Protein AF-A0A9D7AGN3-F1 (afdb_monomer_lite)

Structure (mmCIF, N/CA/C/O backbone):
data_AF-A0A9D7AGN3-F1
#
_entry.id   AF-A0A9D7AGN3-F1
#
loop_
_atom_site.group_PDB
_atom_site.id
_atom_site.type_symbol
_atom_site.label_atom_id
_atom_site.label_alt_id
_atom_site.label_comp_id
_atom_site.label_asym_id
_atom_site.label_entity_id
_atom_site.label_seq_id
_atom_site.pdbx_PDB_ins_code
_atom_site.Cartn_x
_atom_site.Cartn_y
_atom_site.Cartn_z
_atom_site.occupancy
_atom_site.B_iso_or_equiv
_atom_site.auth_seq_id
_atom_site.auth_comp_id
_atom_site.auth_asym_id
_atom_site.auth_atom_id
_atom_site.pdbx_PDB_model_num
ATOM 1 N N . MET A 1 1 ? 30.464 -9.456 -38.496 1.00 57.38 1 MET A N 1
ATOM 2 C CA . MET A 1 1 ? 30.371 -9.533 -37.014 1.00 57.38 1 MET A CA 1
ATOM 3 C C . MET A 1 1 ? 30.406 -8.176 -36.288 1.00 57.38 1 MET A C 1
ATOM 5 O O . MET A 1 1 ? 29.686 -8.038 -35.310 1.00 57.38 1 MET A O 1
ATOM 9 N N . LYS A 1 2 ? 31.153 -7.146 -36.737 1.00 59.78 2 LYS A N 1
ATOM 10 C CA . LYS A 1 2 ? 31.222 -5.831 -36.043 1.00 59.78 2 LYS A CA 1
ATOM 11 C C . LYS A 1 2 ? 29.895 -5.039 -35.990 1.00 59.78 2 LYS A C 1
ATOM 13 O O . LYS A 1 2 ? 29.654 -4.343 -35.010 1.00 59.78 2 LYS A O 1
ATOM 18 N N . GLY A 1 3 ? 29.036 -5.151 -37.009 1.00 63.75 3 GLY A N 1
ATOM 19 C CA . GLY A 1 3 ? 27.730 -4.465 -37.049 1.00 63.75 3 GLY A CA 1
ATOM 20 C C . GLY A 1 3 ? 26.703 -5.039 -36.066 1.00 63.75 3 GLY A C 1
ATOM 21 O O . GLY A 1 3 ? 26.043 -4.287 -35.360 1.00 63.75 3 GLY A O 1
ATOM 22 N N . PHE A 1 4 ? 26.649 -6.368 -35.942 1.00 71.25 4 PHE A N 1
ATOM 23 C CA . PHE A 1 4 ? 25.754 -7.064 -35.010 1.00 71.25 4 PHE A CA 1
ATOM 24 C C . PHE A 1 4 ? 26.071 -6.731 -33.543 1.00 71.25 4 PHE A C 1
ATOM 26 O O . PHE A 1 4 ? 25.170 -6.430 -32.770 1.00 71.25 4 PHE A O 1
ATOM 33 N N . LEU A 1 5 ? 27.359 -6.665 -33.183 1.00 73.44 5 LEU A N 1
ATOM 34 C CA . LEU A 1 5 ? 27.811 -6.235 -31.852 1.00 73.44 5 LEU A CA 1
ATOM 35 C C . LEU A 1 5 ? 27.419 -4.785 -31.516 1.00 73.44 5 LEU A C 1
ATOM 37 O O . LEU A 1 5 ? 27.102 -4.493 -30.366 1.00 73.44 5 LEU A O 1
ATOM 41 N N . ARG A 1 6 ? 27.409 -3.872 -32.501 1.00 76.44 6 ARG A N 1
ATOM 42 C CA . ARG A 1 6 ? 26.918 -2.497 -32.293 1.00 76.44 6 ARG A CA 1
ATOM 43 C C . ARG A 1 6 ? 25.411 -2.472 -32.056 1.00 76.44 6 ARG A C 1
ATOM 45 O O . ARG A 1 6 ? 24.980 -1.830 -31.107 1.00 76.44 6 ARG A O 1
ATOM 52 N N . ILE A 1 7 ? 24.635 -3.193 -32.866 1.00 81.94 7 ILE A N 1
ATOM 53 C CA . ILE A 1 7 ? 23.173 -3.289 -32.714 1.00 81.94 7 ILE A CA 1
ATOM 54 C C . ILE A 1 7 ? 22.814 -3.881 -31.346 1.00 81.94 7 ILE A C 1
ATOM 56 O O . ILE A 1 7 ? 21.988 -3.315 -30.637 1.00 81.94 7 ILE A O 1
ATOM 60 N N . LEU A 1 8 ? 23.500 -4.950 -30.929 1.00 85.88 8 LEU A N 1
ATOM 61 C CA . LEU A 1 8 ? 23.313 -5.560 -29.613 1.00 85.88 8 LEU A CA 1
ATOM 62 C C . LEU A 1 8 ? 23.616 -4.568 -28.479 1.00 85.88 8 LEU A C 1
ATOM 64 O O . LEU A 1 8 ? 22.852 -4.475 -27.524 1.00 85.88 8 LEU A O 1
ATOM 68 N N . ARG A 1 9 ? 24.689 -3.774 -28.601 1.00 86.12 9 ARG A N 1
ATOM 69 C CA . ARG A 1 9 ? 25.032 -2.740 -27.612 1.00 86.12 9 ARG A CA 1
ATOM 70 C C . ARG A 1 9 ? 23.956 -1.659 -27.503 1.00 86.12 9 ARG A C 1
ATOM 72 O O . ARG A 1 9 ? 23.635 -1.256 -26.389 1.00 86.12 9 ARG A O 1
ATOM 79 N N . TYR A 1 10 ? 23.399 -1.201 -28.625 1.00 87.69 10 TYR A N 1
ATOM 80 C CA . TYR A 1 10 ? 22.294 -0.238 -28.608 1.00 87.69 10 TYR A CA 1
ATOM 81 C C . TYR A 1 10 ? 21.027 -0.840 -27.997 1.00 87.69 10 TYR A C 1
ATOM 83 O O . TYR A 1 10 ? 20.391 -0.184 -27.180 1.00 87.69 10 TYR A O 1
ATOM 91 N N . LEU A 1 11 ? 20.704 -2.096 -28.315 1.00 90.75 11 LEU A N 1
ATOM 92 C CA . LEU A 1 11 ? 19.554 -2.795 -27.739 1.00 90.75 11 LEU A CA 1
ATOM 93 C C . LEU A 1 11 ? 19.672 -2.918 -26.211 1.00 90.75 11 LEU A C 1
ATOM 95 O O . LEU A 1 11 ? 18.727 -2.607 -25.493 1.00 90.75 11 LEU A O 1
ATOM 99 N N . VAL A 1 12 ? 20.851 -3.294 -25.706 1.00 91.38 12 VAL A N 1
ATOM 100 C CA . VAL A 1 12 ? 21.125 -3.355 -24.259 1.00 91.38 12 VAL A CA 1
ATOM 101 C C . VAL A 1 12 ? 20.981 -1.979 -23.606 1.00 91.38 12 VAL A C 1
ATOM 103 O O . VAL A 1 12 ? 20.403 -1.873 -22.529 1.00 91.38 12 VAL A O 1
ATOM 106 N N . LEU A 1 13 ? 21.459 -0.919 -24.264 1.00 92.25 13 LEU A N 1
ATOM 107 C CA . LEU A 1 13 ? 21.298 0.457 -23.787 1.00 92.25 13 LEU A CA 1
ATOM 108 C C . LEU A 1 13 ? 19.823 0.857 -23.682 1.00 92.25 13 LEU A C 1
ATOM 110 O O . LEU A 1 13 ? 19.418 1.416 -22.667 1.00 92.25 13 LEU A O 1
ATOM 114 N N . VAL A 1 14 ? 19.016 0.532 -24.693 1.00 92.12 14 VAL A N 1
ATOM 115 C CA . VAL A 1 14 ? 17.571 0.795 -24.677 1.00 92.12 14 VAL A CA 1
ATOM 116 C C . VAL A 1 14 ? 16.900 0.041 -23.530 1.00 92.12 14 VAL A C 1
ATOM 118 O O . VAL A 1 14 ? 16.158 0.648 -22.764 1.00 92.12 14 VAL A O 1
ATOM 121 N N . ILE A 1 15 ? 17.207 -1.247 -23.350 1.00 92.44 15 ILE A N 1
ATOM 122 C CA . ILE A 1 15 ? 16.659 -2.055 -22.248 1.00 92.44 15 ILE A CA 1
ATOM 123 C C . ILE A 1 15 ? 17.032 -1.450 -20.890 1.00 92.44 15 ILE A C 1
ATOM 125 O O . ILE A 1 15 ? 16.178 -1.356 -20.012 1.00 92.44 15 ILE A O 1
ATOM 129 N N . ALA A 1 16 ? 18.276 -0.995 -20.721 1.00 91.81 16 ALA A N 1
ATOM 130 C CA . ALA A 1 16 ? 18.720 -0.366 -19.481 1.00 91.81 16 ALA A CA 1
ATOM 131 C C . ALA A 1 16 ? 17.949 0.930 -19.185 1.00 91.81 16 ALA A C 1
ATOM 133 O O . ALA A 1 16 ? 17.474 1.113 -18.067 1.00 91.81 16 ALA A O 1
ATOM 134 N N . VAL A 1 17 ? 17.770 1.805 -20.182 1.00 92.00 17 VAL A N 1
ATOM 135 C CA . VAL A 1 17 ? 17.003 3.054 -20.024 1.00 92.00 17 VAL A CA 1
ATOM 136 C C . VAL A 1 17 ? 15.547 2.763 -19.660 1.00 92.00 17 VAL A C 1
ATOM 138 O O . VAL A 1 17 ? 15.010 3.370 -18.735 1.00 92.00 17 VAL A O 1
ATOM 141 N N . VAL A 1 18 ? 14.925 1.800 -20.343 1.00 92.31 18 VAL A N 1
ATOM 142 C CA . VAL A 1 18 ? 13.545 1.387 -20.070 1.00 92.31 18 VAL A CA 1
ATOM 143 C C . VAL A 1 18 ? 13.421 0.820 -18.651 1.00 92.31 18 VAL A C 1
ATOM 145 O O . VAL A 1 18 ? 12.550 1.249 -17.898 1.00 92.31 18 VAL A O 1
ATOM 148 N N . ALA A 1 19 ? 14.323 -0.073 -18.239 1.00 90.75 19 ALA A N 1
ATOM 149 C CA . ALA A 1 19 ? 14.319 -0.652 -16.896 1.00 90.75 19 ALA A CA 1
ATOM 150 C C . ALA A 1 19 ? 14.493 0.409 -15.796 1.00 90.75 19 ALA A C 1
ATOM 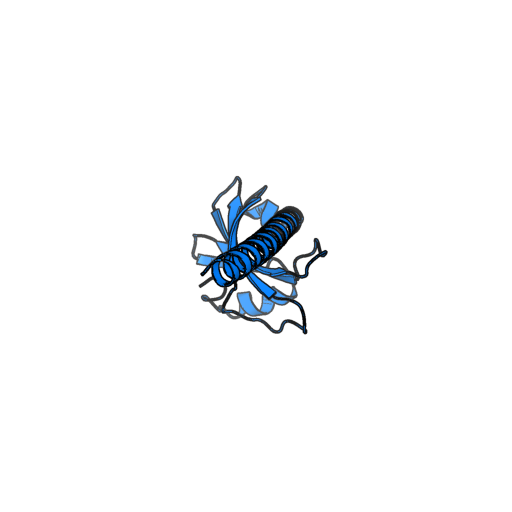152 O O . ALA A 1 19 ? 13.794 0.362 -14.781 1.00 90.75 19 ALA A O 1
ATOM 153 N N . ILE A 1 20 ? 15.379 1.391 -16.002 1.00 91.88 20 ILE A N 1
ATOM 154 C CA . ILE A 1 20 ? 15.559 2.520 -15.076 1.00 91.88 20 ILE A CA 1
ATOM 155 C C . ILE A 1 20 ? 14.265 3.330 -14.969 1.00 91.88 20 ILE A C 1
ATOM 157 O O . ILE A 1 20 ? 13.830 3.636 -13.860 1.00 91.88 20 ILE A O 1
ATOM 161 N N . PHE A 1 21 ? 13.624 3.636 -16.099 1.00 90.19 21 PHE A N 1
ATOM 162 C CA . PHE A 1 21 ? 12.372 4.387 -16.113 1.00 90.19 21 PHE A CA 1
ATOM 163 C C . PHE A 1 21 ? 11.263 3.660 -15.342 1.00 90.19 21 PHE A C 1
ATOM 165 O O . PHE A 1 21 ? 10.654 4.255 -14.455 1.00 90.19 21 PHE A O 1
ATOM 172 N N . PHE A 1 22 ? 11.053 2.365 -15.600 1.00 86.62 22 PHE A N 1
ATOM 173 C CA . PHE A 1 22 ? 10.068 1.562 -14.867 1.00 86.62 22 PHE A CA 1
ATOM 174 C C . PHE A 1 22 ? 10.380 1.476 -13.371 1.00 86.62 22 PHE A C 1
ATOM 176 O O . PHE A 1 22 ? 9.481 1.636 -12.549 1.00 86.62 22 PHE A O 1
ATOM 183 N N . THR A 1 23 ? 11.651 1.292 -13.004 1.00 86.50 23 THR A N 1
ATOM 184 C CA . THR A 1 23 ? 12.070 1.253 -11.593 1.00 86.50 23 THR A CA 1
ATOM 185 C C . THR A 1 23 ? 11.774 2.579 -10.892 1.00 86.50 23 THR A C 1
ATOM 187 O O . THR A 1 23 ? 11.315 2.592 -9.750 1.00 86.50 23 THR A O 1
ATOM 190 N N . TRP A 1 24 ? 11.997 3.702 -11.576 1.00 87.69 24 TRP A N 1
ATOM 191 C CA . TRP A 1 24 ? 11.718 5.025 -11.029 1.00 87.69 24 TRP A CA 1
ATOM 192 C C . TRP A 1 24 ? 10.216 5.286 -10.865 1.00 87.69 24 TRP A C 1
ATOM 194 O O . TRP A 1 24 ? 9.794 5.754 -9.809 1.00 87.69 24 TRP A O 1
ATOM 204 N N . GLN A 1 25 ? 9.405 4.913 -11.862 1.00 86.19 25 GLN A N 1
ATOM 205 C CA . GLN A 1 25 ? 7.941 4.986 -11.772 1.00 86.19 25 GLN A CA 1
ATOM 206 C C . GLN A 1 25 ? 7.408 4.151 -10.603 1.00 86.19 25 GLN A C 1
ATOM 208 O O . GLN A 1 25 ? 6.616 4.643 -9.803 1.00 86.19 25 GLN A O 1
ATOM 213 N N . TRP A 1 26 ? 7.907 2.924 -10.456 1.00 85.00 26 TRP A N 1
ATOM 214 C CA . TRP A 1 26 ? 7.527 2.028 -9.368 1.00 85.00 26 TRP A CA 1
ATOM 215 C C . TRP A 1 26 ? 7.887 2.590 -7.989 1.00 85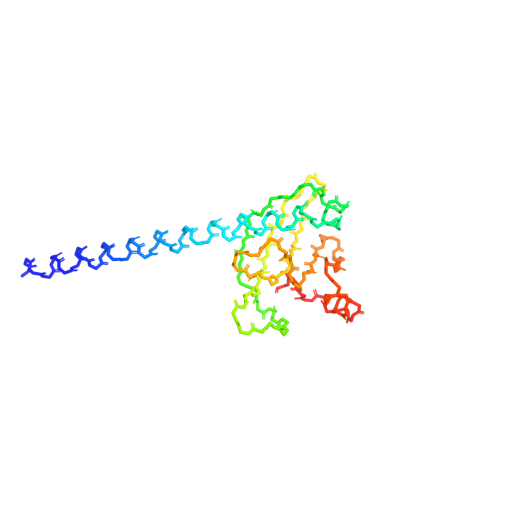.00 26 TRP A C 1
ATOM 217 O O . TRP A 1 26 ? 7.100 2.515 -7.047 1.00 85.00 26 TRP A O 1
ATOM 227 N N . TYR A 1 27 ? 9.075 3.186 -7.864 1.00 86.88 27 TYR A N 1
ATOM 228 C CA . TYR A 1 27 ? 9.514 3.801 -6.616 1.00 86.88 27 TYR A CA 1
ATOM 229 C C . TYR A 1 27 ? 8.677 5.036 -6.244 1.00 86.88 27 TYR A C 1
ATOM 231 O O . TYR A 1 27 ? 8.335 5.194 -5.072 1.00 86.88 27 TYR A O 1
ATOM 239 N N . SER A 1 28 ? 8.320 5.878 -7.224 1.00 87.19 28 SER A N 1
ATOM 240 C CA . SER A 1 28 ? 7.432 7.036 -7.013 1.00 87.19 28 SER A CA 1
ATOM 241 C C . SER A 1 28 ? 6.066 6.591 -6.508 1.00 87.19 28 SER A C 1
ATOM 243 O O . SER A 1 28 ? 5.626 7.034 -5.452 1.00 87.19 28 SER A O 1
ATOM 245 N N . LEU A 1 29 ? 5.451 5.630 -7.198 1.00 85.69 29 LEU A N 1
ATOM 246 C CA . LEU A 1 29 ? 4.130 5.123 -6.847 1.00 85.69 29 LEU A CA 1
ATOM 247 C C . LEU A 1 29 ? 4.105 4.510 -5.442 1.00 85.69 29 LEU A C 1
ATOM 249 O O . LEU A 1 29 ? 3.193 4.761 -4.661 1.00 85.69 29 LEU A O 1
ATOM 253 N N . LYS A 1 30 ? 5.150 3.759 -5.080 1.00 89.50 30 LYS A N 1
ATOM 254 C CA . LYS A 1 30 ? 5.305 3.210 -3.730 1.00 89.50 30 LYS A CA 1
ATOM 255 C C . LYS A 1 30 ? 5.344 4.308 -2.657 1.00 89.50 30 LYS A C 1
ATOM 257 O O . LYS A 1 30 ? 4.815 4.108 -1.565 1.00 89.50 30 LYS A O 1
ATOM 262 N N . LYS A 1 31 ? 5.985 5.445 -2.944 1.00 89.38 31 LYS A N 1
ATOM 263 C CA . LYS A 1 31 ? 6.059 6.591 -2.027 1.00 89.38 31 LYS A CA 1
ATOM 264 C C . LYS A 1 31 ? 4.741 7.354 -1.933 1.00 89.38 31 LYS A C 1
ATOM 266 O O . LYS A 1 31 ? 4.359 7.723 -0.828 1.00 89.38 31 LYS A O 1
ATOM 271 N N . GLU A 1 32 ? 4.048 7.529 -3.052 1.00 89.06 32 GLU A N 1
ATOM 272 C CA . GLU A 1 32 ? 2.699 8.107 -3.100 1.00 89.06 32 GLU A CA 1
ATOM 273 C C . GLU A 1 32 ? 1.716 7.250 -2.286 1.00 89.06 32 GLU A C 1
ATOM 275 O O . GLU A 1 32 ? 1.026 7.766 -1.413 1.00 89.06 32 GLU A O 1
ATOM 280 N N . ALA A 1 33 ? 1.745 5.925 -2.463 1.00 89.00 33 ALA A N 1
ATOM 281 C CA . ALA A 1 33 ? 0.940 4.991 -1.677 1.00 89.00 33 ALA A CA 1
ATOM 282 C C . ALA A 1 33 ? 1.242 5.085 -0.172 1.00 89.00 33 ALA A C 1
ATOM 284 O O . ALA A 1 33 ? 0.331 5.142 0.649 1.00 89.00 33 ALA A O 1
ATOM 285 N N . GLU A 1 34 ? 2.524 5.125 0.206 1.00 92.69 34 G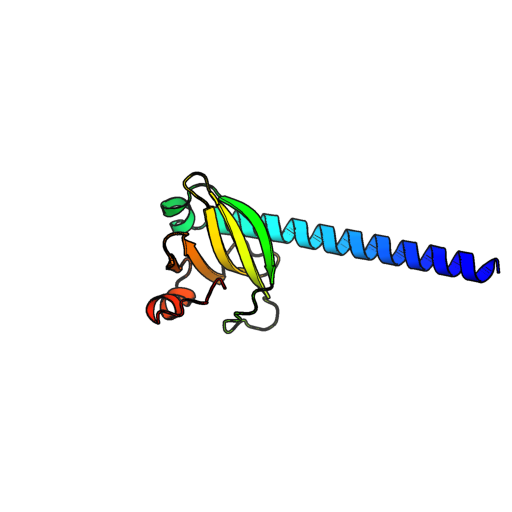LU A N 1
ATOM 286 C CA . GLU A 1 34 ? 2.943 5.290 1.603 1.00 92.69 34 GLU A CA 1
ATOM 287 C C . GLU A 1 34 ? 2.403 6.589 2.215 1.00 92.69 34 GLU A C 1
ATOM 289 O O . GLU A 1 34 ? 1.945 6.577 3.357 1.00 92.69 34 GLU A O 1
ATOM 294 N N . ALA A 1 35 ? 2.423 7.696 1.470 1.00 91.81 35 ALA A N 1
ATOM 295 C CA . ALA A 1 35 ? 1.841 8.958 1.916 1.00 91.81 35 ALA A CA 1
ATOM 296 C C . ALA A 1 35 ? 0.316 8.850 2.074 1.00 91.81 35 ALA A C 1
ATOM 298 O O . ALA A 1 35 ? -0.204 9.199 3.132 1.00 91.81 35 ALA A O 1
ATOM 299 N N . ALA A 1 36 ? -0.373 8.282 1.081 1.00 90.69 36 ALA A N 1
ATOM 300 C CA . ALA A 1 36 ? -1.823 8.110 1.088 1.00 90.69 36 ALA A CA 1
ATOM 301 C C . ALA A 1 36 ? -2.310 7.251 2.268 1.00 90.69 36 ALA A C 1
ATOM 303 O O . ALA A 1 36 ? -3.254 7.620 2.967 1.00 90.69 36 ALA A O 1
ATOM 304 N N . PHE A 1 37 ? -1.624 6.139 2.565 1.00 92.25 37 PHE A N 1
ATOM 305 C CA . PHE A 1 37 ? -1.944 5.329 3.743 1.00 92.25 37 PHE A CA 1
ATOM 306 C C . PHE A 1 37 ? -1.691 6.075 5.050 1.00 92.25 37 PHE A C 1
ATOM 308 O O . PHE A 1 37 ? -2.515 5.995 5.953 1.00 92.25 37 PHE A O 1
ATOM 315 N N . ASN A 1 38 ? -0.592 6.822 5.159 1.00 92.94 38 ASN A N 1
ATOM 316 C CA . ASN A 1 38 ? -0.299 7.598 6.365 1.00 92.94 38 ASN A CA 1
ATOM 317 C C . ASN A 1 38 ? -1.255 8.780 6.581 1.00 92.94 38 ASN A C 1
ATOM 319 O O . ASN A 1 38 ? -1.368 9.255 7.706 1.00 92.94 38 ASN A O 1
ATOM 323 N N . HIS A 1 39 ? -1.935 9.253 5.534 1.00 92.25 39 HIS A N 1
ATOM 324 C CA . HIS A 1 39 ? -2.963 10.288 5.646 1.00 92.25 39 HIS A CA 1
ATOM 325 C C . HIS A 1 39 ? -4.325 9.724 6.087 1.00 92.25 39 HIS A C 1
ATOM 327 O O . HIS A 1 39 ? -5.213 10.480 6.482 1.00 92.25 39 HIS A O 1
ATOM 333 N N . ASN A 1 40 ? -4.518 8.403 6.009 1.00 90.38 40 ASN A N 1
ATOM 334 C CA . ASN A 1 40 ? -5.788 7.774 6.336 1.00 90.38 40 ASN A CA 1
ATOM 335 C C . ASN A 1 40 ? -5.928 7.567 7.863 1.00 90.38 40 ASN A C 1
ATOM 337 O O . ASN A 1 40 ? -5.109 6.865 8.465 1.00 90.38 40 ASN A O 1
ATOM 341 N N . PRO A 1 41 ? -6.990 8.092 8.501 1.00 90.38 41 PRO A N 1
ATOM 342 C CA . PRO A 1 41 ? -7.152 8.016 9.956 1.00 90.38 41 PRO A CA 1
ATOM 343 C C . PRO A 1 41 ? -7.338 6.581 10.472 1.00 90.38 41 PRO A C 1
ATOM 345 O O . PRO A 1 41 ? -6.947 6.264 11.595 1.00 90.38 41 PRO A O 1
ATOM 348 N N . VAL A 1 42 ? -7.900 5.684 9.654 1.00 91.56 42 VAL A N 1
ATOM 349 C CA . VAL A 1 42 ? -8.084 4.274 10.020 1.00 91.56 42 VAL A CA 1
ATOM 350 C C . VAL A 1 42 ? -6.729 3.565 10.072 1.00 91.56 42 VAL A C 1
ATOM 352 O O . VAL A 1 42 ? -6.460 2.801 10.997 1.00 91.56 42 VAL A O 1
ATOM 355 N N . ILE A 1 43 ? -5.822 3.863 9.139 1.00 92.62 43 ILE A N 1
ATOM 356 C CA . ILE A 1 43 ? -4.455 3.325 9.179 1.00 92.62 43 ILE A CA 1
ATOM 357 C C . ILE A 1 43 ? -3.737 3.764 10.457 1.00 92.62 43 ILE A C 1
ATOM 359 O O . ILE A 1 43 ? -3.167 2.923 11.152 1.00 92.62 43 ILE A O 1
ATOM 363 N N . GLU A 1 44 ? -3.806 5.046 10.815 1.00 92.69 44 GLU A N 1
ATOM 364 C CA . GLU A 1 44 ? -3.185 5.555 12.042 1.00 92.69 44 GLU A CA 1
ATOM 365 C C . GLU A 1 44 ? -3.745 4.860 13.301 1.00 92.69 44 GLU A C 1
ATOM 367 O O . GLU A 1 44 ? -2.996 4.450 14.203 1.00 92.69 44 GLU A O 1
ATOM 372 N N . GLN A 1 45 ? -5.063 4.644 13.344 1.00 92.94 45 GLN A N 1
ATOM 373 C CA . GLN A 1 45 ? -5.730 3.948 14.441 1.00 92.94 45 GLN A CA 1
ATOM 374 C C . GLN A 1 45 ? -5.206 2.514 14.616 1.00 92.94 45 GLN A C 1
ATOM 376 O O . GLN A 1 45 ? -4.805 2.148 15.728 1.00 92.94 45 GLN A O 1
ATOM 381 N N . TYR A 1 46 ? -5.160 1.722 13.542 1.00 92.19 46 TYR A N 1
ATOM 382 C CA . TYR A 1 46 ? -4.845 0.290 13.612 1.00 92.19 46 TYR A CA 1
ATOM 383 C C . TYR A 1 46 ? -3.347 -0.023 13.537 1.00 92.19 46 TYR A C 1
ATOM 385 O O . TYR A 1 46 ? -2.864 -0.904 1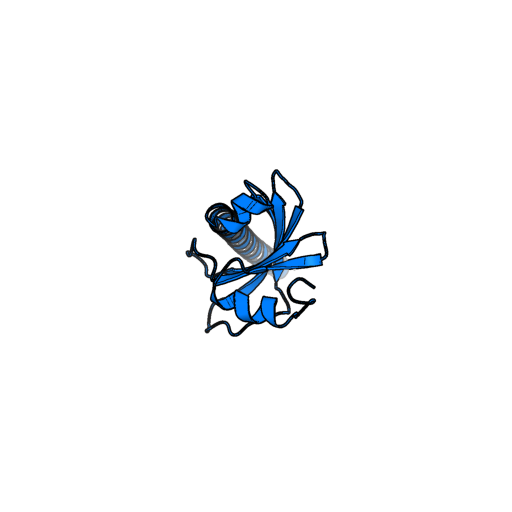4.247 1.00 92.19 46 TYR A O 1
ATOM 393 N N . LEU A 1 47 ? -2.594 0.700 12.710 1.00 92.62 47 LEU A N 1
ATOM 394 C CA . LEU A 1 47 ? -1.187 0.418 12.416 1.00 92.62 47 LEU A CA 1
ATOM 395 C C . LEU A 1 47 ? -0.222 1.519 12.866 1.00 92.62 47 LEU A C 1
ATOM 397 O O . LEU A 1 47 ? 0.968 1.237 13.019 1.00 92.62 47 LEU A O 1
ATOM 401 N N . GLY A 1 48 ? -0.715 2.732 13.128 1.00 93.19 48 GLY A N 1
ATOM 402 C CA . GLY A 1 48 ? 0.135 3.905 13.349 1.00 93.19 48 GLY A CA 1
ATOM 403 C C . GLY A 1 48 ? 0.761 4.371 12.038 1.00 93.19 48 GLY A C 1
ATOM 404 O O . GLY A 1 48 ? 0.165 4.210 10.972 1.00 93.19 48 GLY A O 1
ATOM 405 N N . LYS A 1 49 ? 1.978 4.917 12.098 1.00 93.94 49 LYS A N 1
ATOM 406 C CA . LYS A 1 49 ? 2.705 5.274 10.877 1.00 93.94 49 LYS A CA 1
ATOM 407 C C . LYS A 1 49 ? 3.134 4.013 10.129 1.00 93.94 49 LYS A C 1
ATOM 409 O O . LYS A 1 49 ? 3.700 3.097 10.725 1.00 93.94 49 LYS A O 1
ATOM 414 N N . VAL A 1 50 ? 2.900 3.972 8.822 1.00 94.62 50 VAL A N 1
ATOM 415 C CA . VAL A 1 50 ? 3.184 2.820 7.964 1.00 94.62 50 VAL A CA 1
ATOM 416 C C . VAL A 1 50 ? 4.252 3.108 6.919 1.00 94.62 50 VAL A C 1
ATOM 418 O O . VAL A 1 50 ? 4.435 4.230 6.450 1.00 94.62 50 VAL A O 1
ATOM 421 N N . SER A 1 51 ? 4.939 2.041 6.527 1.00 94.69 51 SER A N 1
ATOM 422 C CA . SER A 1 51 ? 5.797 1.977 5.348 1.00 94.69 51 SER A CA 1
ATOM 423 C C . SER A 1 51 ? 5.314 0.864 4.427 1.00 94.69 51 SER A C 1
ATOM 425 O O . SER A 1 51 ? 4.884 -0.198 4.889 1.00 94.69 51 SER A O 1
ATOM 427 N N . VAL A 1 52 ? 5.388 1.087 3.117 1.00 93.25 52 VAL A N 1
ATOM 428 C CA . VAL A 1 52 ? 5.075 0.035 2.143 1.00 93.25 52 VAL A CA 1
ATOM 429 C C . VAL A 1 52 ? 6.320 -0.845 2.008 1.00 93.25 52 VAL A C 1
ATOM 431 O O . VAL A 1 52 ? 7.378 -0.385 1.586 1.00 93.25 52 VAL A O 1
ATOM 434 N N . GLU A 1 53 ? 6.254 -2.128 2.355 1.00 92.00 53 GLU A N 1
ATOM 435 C CA . GLU A 1 53 ? 7.389 -3.043 2.164 1.00 92.00 53 GLU A CA 1
ATOM 436 C C . GLU A 1 53 ? 7.406 -3.571 0.732 1.00 92.00 53 GLU A C 1
ATOM 438 O O . GLU A 1 53 ? 8.411 -3.462 0.020 1.00 92.00 53 GLU A O 1
ATOM 443 N N . LYS A 1 54 ? 6.261 -4.099 0.300 1.00 88.81 54 LYS A N 1
ATOM 444 C CA . LYS A 1 54 ? 6.056 -4.686 -1.020 1.00 88.81 54 LYS A CA 1
ATOM 445 C C . LYS A 1 54 ? 4.782 -4.139 -1.634 1.00 88.81 54 LYS A C 1
ATOM 447 O O . LYS A 1 54 ? 3.822 -3.859 -0.927 1.00 88.81 54 LYS A O 1
ATOM 452 N N . MET A 1 55 ? 4.807 -4.038 -2.949 1.00 89.00 55 MET A N 1
ATOM 453 C CA . MET A 1 55 ? 3.687 -3.657 -3.790 1.00 89.00 55 MET A CA 1
ATOM 454 C C . MET A 1 55 ? 3.623 -4.679 -4.920 1.00 89.00 55 MET A C 1
ATOM 456 O O . MET A 1 55 ? 4.661 -5.199 -5.339 1.00 89.00 55 MET A O 1
ATOM 460 N N . GLY A 1 56 ? 2.426 -5.005 -5.371 1.00 85.44 56 GLY A N 1
ATOM 461 C CA . GLY A 1 56 ? 2.175 -5.909 -6.481 1.00 85.44 56 GLY A CA 1
ATOM 462 C C . GLY A 1 56 ? 0.803 -5.622 -7.063 1.00 85.44 56 GLY A C 1
ATOM 463 O O . GLY A 1 56 ? -0.012 -4.965 -6.423 1.00 85.44 56 GLY A O 1
ATOM 464 N N . LEU A 1 57 ? 0.556 -6.089 -8.280 1.00 81.06 57 LEU A N 1
ATOM 465 C CA . LEU A 1 57 ? -0.769 -5.996 -8.880 1.00 81.06 57 LEU A CA 1
ATOM 466 C C . LEU A 1 57 ? -1.700 -6.991 -8.186 1.00 81.06 57 LEU A C 1
ATOM 468 O O . LEU A 1 57 ? -1.337 -8.154 -8.003 1.00 81.06 57 LEU A O 1
ATOM 472 N N . SER A 1 58 ? -2.878 -6.523 -7.789 1.00 75.31 58 SER A N 1
ATOM 473 C CA . SER A 1 58 ? -3.933 -7.381 -7.264 1.00 75.31 58 SER A CA 1
ATOM 474 C C . SER A 1 58 ? -4.726 -7.988 -8.420 1.00 75.31 58 SER A C 1
ATOM 476 O O . SER A 1 58 ? -5.044 -7.306 -9.393 1.00 75.31 58 SER A O 1
ATOM 478 N N . VAL A 1 59 ? -5.075 -9.272 -8.309 1.00 67.94 59 VAL A N 1
ATOM 479 C CA . VAL A 1 59 ? -6.026 -9.928 -9.229 1.00 67.94 59 VAL A CA 1
ATOM 480 C C . VAL A 1 59 ? -7.464 -9.508 -8.901 1.00 67.94 59 VAL A C 1
ATOM 482 O O . VAL A 1 59 ? -8.360 -9.590 -9.741 1.00 67.94 59 VAL A O 1
ATOM 485 N N . PHE A 1 60 ? -7.688 -9.026 -7.677 1.00 63.78 60 PHE A N 1
ATOM 486 C CA . PHE A 1 60 ? -8.964 -8.499 -7.239 1.00 63.78 60 PHE A CA 1
ATOM 487 C C . PHE A 1 60 ? -9.146 -7.078 -7.781 1.00 63.78 60 PHE A C 1
ATOM 489 O O . PHE A 1 60 ? -8.630 -6.114 -7.219 1.00 63.78 60 PHE A O 1
ATOM 496 N N . ALA A 1 61 ? -9.881 -6.971 -8.887 1.00 57.16 61 ALA A N 1
ATOM 497 C CA . ALA A 1 61 ? -10.298 -5.701 -9.459 1.00 57.16 61 ALA A CA 1
ATOM 498 C C . ALA A 1 61 ? -11.729 -5.381 -9.023 1.00 57.16 61 ALA A C 1
ATOM 500 O O . ALA A 1 61 ? -12.692 -6.007 -9.480 1.00 57.16 61 ALA A O 1
ATOM 501 N N . ALA A 1 62 ? -11.880 -4.408 -8.127 1.00 58.41 62 ALA A N 1
ATOM 502 C CA . ALA A 1 62 ? -13.155 -3.714 -8.017 1.00 58.41 62 ALA A CA 1
ATOM 503 C C . ALA A 1 62 ? -13.368 -2.837 -9.258 1.00 58.41 62 ALA A C 1
ATOM 505 O O . ALA A 1 62 ? -12.510 -2.756 -10.128 1.00 58.41 62 ALA A O 1
ATOM 506 N N . GLN A 1 63 ? -14.544 -2.239 -9.412 1.00 57.41 63 GLN A N 1
ATOM 507 C CA . GLN A 1 63 ? -14.878 -1.453 -10.601 1.00 57.41 63 GLN A CA 1
ATOM 508 C C . GLN A 1 63 ? -14.035 -0.170 -10.672 1.00 57.41 63 GLN A C 1
ATOM 510 O O . GLN A 1 63 ? -14.497 0.897 -10.284 1.00 57.41 63 GLN A O 1
ATOM 515 N N . CYS A 1 64 ? -12.810 -0.266 -11.181 1.00 60.12 64 CYS A N 1
ATOM 516 C CA . CYS A 1 64 ? -11.969 0.887 -11.433 1.00 60.12 64 CYS A CA 1
ATOM 517 C C . CYS A 1 64 ? -12.286 1.497 -12.817 1.00 60.12 64 CYS A C 1
ATOM 519 O O . CYS A 1 64 ? -12.355 0.770 -13.817 1.00 60.12 64 CYS A O 1
ATOM 521 N N . PRO A 1 65 ? -12.497 2.824 -12.917 1.00 57.53 65 PRO A N 1
ATOM 522 C CA . PRO A 1 65 ? -12.587 3.512 -14.201 1.00 57.53 65 PRO A CA 1
ATOM 523 C C . PRO A 1 65 ? -11.244 3.462 -14.951 1.00 57.53 65 PRO A C 1
ATOM 525 O O . PRO A 1 65 ? -10.185 3.258 -14.366 1.00 57.53 65 PRO A O 1
ATOM 528 N N . SER A 1 66 ? -11.264 3.655 -16.272 1.00 58.28 66 SER A N 1
ATOM 529 C CA . SER A 1 66 ? -10.065 3.548 -17.116 1.00 58.28 66 SER A CA 1
ATOM 530 C C . SER A 1 66 ? -8.891 4.380 -16.579 1.00 58.28 66 SER A C 1
ATOM 532 O O . SER A 1 66 ? -8.965 5.609 -16.580 1.00 58.28 66 SER A O 1
ATOM 534 N N . GLY A 1 67 ? -7.800 3.717 -16.185 1.00 60.75 67 GLY A N 1
ATOM 535 C CA . GLY A 1 67 ? -6.550 4.369 -15.784 1.00 60.75 67 GLY A CA 1
ATOM 536 C C . GLY A 1 67 ? -6.156 4.238 -14.313 1.00 60.75 67 GLY A C 1
ATOM 537 O O . GLY A 1 67 ? -5.095 4.756 -13.971 1.00 60.75 67 GLY A O 1
ATOM 538 N N . CYS A 1 68 ? -6.930 3.551 -13.465 1.00 67.25 68 CYS A N 1
ATOM 539 C CA . CYS A 1 68 ? -6.416 3.116 -12.163 1.00 67.25 68 CYS A CA 1
ATOM 540 C C . CYS A 1 68 ? -6.038 1.628 -12.176 1.00 67.25 68 CYS A C 1
ATOM 542 O O . CYS A 1 68 ? -6.563 0.822 -12.950 1.00 67.25 68 CYS A O 1
ATOM 544 N N . GLU A 1 69 ? -5.055 1.293 -11.348 1.00 75.88 69 GLU A N 1
ATOM 545 C CA . GLU A 1 69 ? -4.571 -0.068 -11.163 1.00 75.88 69 GLU A CA 1
ATOM 546 C C . GLU A 1 69 ? -4.830 -0.491 -9.715 1.00 75.88 69 GLU A C 1
ATOM 548 O O . GLU A 1 69 ?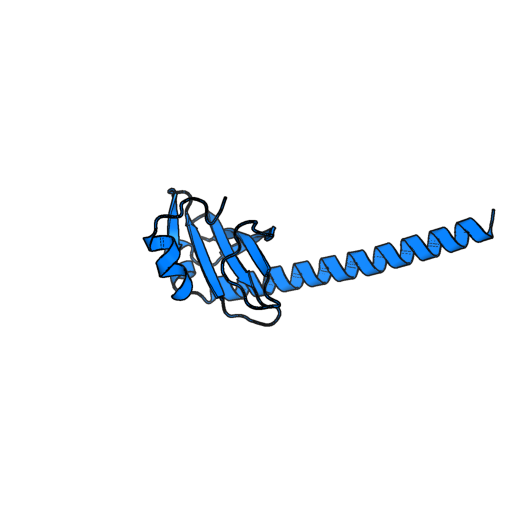 -4.675 0.295 -8.775 1.00 75.88 69 GLU A O 1
ATOM 553 N N . HIS A 1 70 ? -5.234 -1.750 -9.549 1.00 82.69 70 HIS A N 1
ATOM 554 C CA . HIS A 1 70 ? -5.471 -2.351 -8.245 1.00 82.69 70 HIS A CA 1
ATOM 555 C C . HIS A 1 70 ? -4.168 -2.923 -7.719 1.00 82.69 70 HIS A C 1
ATOM 557 O O . HIS A 1 70 ? -3.567 -3.807 -8.339 1.00 82.69 70 HIS A O 1
ATOM 563 N N . TYR A 1 71 ? -3.747 -2.463 -6.551 1.00 86.94 71 TYR A N 1
ATOM 564 C CA . TYR A 1 71 ? -2.504 -2.911 -5.953 1.00 86.94 71 TYR A CA 1
ATOM 565 C C . TYR A 1 71 ? -2.747 -3.641 -4.649 1.00 86.94 71 TYR A C 1
ATOM 567 O O . TYR A 1 71 ? -3.518 -3.197 -3.805 1.00 86.94 71 TYR A O 1
ATOM 575 N N . LEU A 1 72 ? -2.024 -4.743 -4.479 1.00 89.81 72 LEU A N 1
ATOM 576 C CA . LEU A 1 72 ? -1.845 -5.432 -3.216 1.00 89.81 72 LEU A CA 1
ATOM 577 C C . LEU A 1 72 ? -0.522 -4.978 -2.603 1.00 89.81 72 LEU A C 1
ATOM 579 O O . LEU A 1 72 ? 0.545 -5.061 -3.218 1.00 89.81 72 LEU A O 1
ATOM 583 N N . MET A 1 73 ? -0.587 -4.492 -1.374 1.00 92.12 73 MET A N 1
ATOM 584 C CA . MET A 1 73 ? 0.535 -3.885 -0.679 1.00 92.12 73 MET A CA 1
ATOM 585 C C . MET A 1 73 ? 0.721 -4.519 0.685 1.00 92.12 73 MET A C 1
ATOM 587 O O . MET A 1 73 ? -0.231 -4.741 1.425 1.00 92.12 73 MET A O 1
ATOM 591 N N . LYS A 1 74 ? 1.976 -4.790 1.034 1.00 94.19 74 LYS A N 1
ATOM 592 C CA . LYS A 1 74 ? 2.352 -5.197 2.383 1.00 94.19 74 LYS A CA 1
ATOM 593 C C . LYS A 1 74 ? 2.763 -3.957 3.157 1.00 94.19 74 LYS A C 1
ATOM 595 O O . LYS A 1 74 ? 3.771 -3.334 2.816 1.00 94.19 74 LYS A O 1
ATOM 600 N N . LEU A 1 75 ? 2.004 -3.630 4.192 1.00 94.44 75 LEU A N 1
ATOM 601 C CA . LEU A 1 75 ? 2.251 -2.500 5.072 1.00 94.44 75 LEU A CA 1
ATOM 602 C C . LEU A 1 75 ? 2.968 -2.972 6.334 1.00 94.44 75 LEU A C 1
ATOM 604 O O . LEU A 1 75 ? 2.575 -3.956 6.966 1.00 94.44 75 LEU A O 1
ATOM 608 N N . ARG A 1 76 ? 4.009 -2.237 6.715 1.00 94.94 76 ARG A N 1
ATOM 609 C CA . ARG A 1 76 ? 4.655 -2.349 8.018 1.00 94.94 76 ARG A CA 1
ATOM 610 C C . ARG A 1 76 ? 4.384 -1.085 8.807 1.00 94.94 76 ARG A C 1
ATOM 612 O O . ARG A 1 76 ? 4.945 -0.036 8.487 1.00 94.94 76 ARG A O 1
ATOM 619 N N . GLY A 1 77 ? 3.512 -1.209 9.796 1.00 92.19 77 GLY A N 1
ATOM 620 C CA . GLY A 1 77 ? 3.192 -0.168 10.758 1.00 92.19 77 GLY A CA 1
ATOM 621 C C . GLY A 1 77 ? 3.985 -0.292 12.050 1.00 92.19 77 GLY A C 1
ATOM 622 O O . GLY A 1 77 ? 4.637 -1.303 12.319 1.00 92.19 77 GLY A O 1
ATOM 623 N N . GLU A 1 78 ? 3.890 0.740 12.877 1.00 93.19 78 GLU A N 1
ATOM 624 C CA . GLU A 1 78 ? 4.442 0.770 14.234 1.00 93.19 78 GLU A CA 1
ATOM 625 C C . GLU A 1 78 ? 3.764 -0.251 15.158 1.00 93.19 78 GLU A C 1
ATOM 627 O O . GLU A 1 78 ? 4.425 -0.862 15.997 1.00 93.19 78 GLU A O 1
ATOM 632 N N . LYS A 1 79 ? 2.451 -0.459 14.988 1.00 91.06 79 LYS A N 1
ATOM 633 C CA . LYS A 1 79 ? 1.637 -1.362 15.822 1.00 91.06 79 LYS A CA 1
ATOM 634 C C . LYS A 1 79 ? 1.558 -2.792 15.279 1.00 91.06 79 LYS A C 1
ATOM 636 O O . LYS A 1 79 ? 1.126 -3.694 15.991 1.00 91.06 79 LYS A O 1
ATOM 641 N N . GLY A 1 80 ? 1.960 -3.017 14.028 1.00 90.31 80 GLY A N 1
ATOM 642 C CA . GLY A 1 80 ? 1.876 -4.327 13.391 1.00 90.31 80 GLY A CA 1
ATOM 643 C C . GLY A 1 80 ? 2.041 -4.283 11.877 1.00 90.31 80 GLY A C 1
ATOM 644 O O . GLY A 1 80 ? 2.190 -3.224 11.272 1.00 90.31 80 GLY A O 1
ATOM 645 N N . ASN A 1 81 ? 2.004 -5.461 11.259 1.00 92.88 81 ASN A N 1
ATOM 646 C CA . ASN A 1 81 ? 2.027 -5.607 9.806 1.00 92.88 81 ASN A CA 1
ATOM 647 C C . ASN A 1 81 ? 0.629 -5.958 9.299 1.00 92.88 81 ASN A C 1
ATOM 649 O O . ASN A 1 81 ? -0.093 -6.707 9.957 1.00 92.88 81 ASN A O 1
ATOM 653 N N . ALA A 1 82 ? 0.295 -5.488 8.104 1.00 93.19 82 ALA A N 1
ATOM 654 C CA . ALA A 1 82 ? -0.955 -5.818 7.435 1.00 93.19 82 ALA A CA 1
ATOM 655 C C . ALA A 1 82 ? -0.752 -5.925 5.925 1.00 93.19 82 ALA A C 1
ATOM 657 O O . ALA A 1 82 ? 0.271 -5.502 5.378 1.00 93.19 82 ALA A O 1
ATOM 658 N N . MET A 1 83 ? -1.753 -6.476 5.256 1.00 93.19 83 MET A N 1
ATOM 659 C CA . MET A 1 83 ? -1.905 -6.337 3.816 1.00 93.19 83 MET A CA 1
ATOM 660 C C . MET A 1 83 ? -2.944 -5.252 3.554 1.00 93.19 83 MET A C 1
ATOM 662 O O . MET A 1 83 ? -3.865 -5.077 4.343 1.00 93.19 83 MET A O 1
ATOM 666 N N . ALA A 1 84 ? -2.808 -4.520 2.463 1.00 91.19 84 ALA A N 1
ATOM 667 C CA . ALA A 1 84 ? -3.826 -3.597 2.003 1.00 91.19 84 ALA A CA 1
ATOM 668 C C . ALA A 1 84 ? -4.030 -3.790 0.509 1.00 91.19 84 ALA A C 1
ATOM 670 O O . ALA A 1 84 ? -3.058 -3.958 -0.230 1.00 91.19 84 ALA A O 1
ATOM 671 N N . VAL A 1 85 ? -5.280 -3.743 0.073 1.00 89.88 85 VAL A N 1
ATOM 672 C CA . VAL A 1 85 ? -5.604 -3.533 -1.333 1.00 89.88 85 VAL A CA 1
ATOM 673 C C . VAL A 1 85 ? -6.120 -2.128 -1.513 1.00 89.88 85 VAL A C 1
ATOM 675 O O . VAL A 1 85 ? -6.894 -1.653 -0.688 1.00 89.88 85 VAL A O 1
ATOM 678 N N . SER A 1 86 ? -5.650 -1.450 -2.549 1.00 88.00 86 SER A N 1
ATOM 679 C CA . SER A 1 86 ? -6.133 -0.120 -2.895 1.00 88.00 86 SER A CA 1
ATOM 680 C C . SER A 1 86 ? -6.021 0.114 -4.381 1.00 88.00 86 SER A C 1
ATOM 682 O O . SER A 1 86 ? -5.083 -0.360 -5.034 1.00 88.00 86 SER A O 1
ATOM 684 N N . ASP A 1 87 ? -6.923 0.947 -4.863 1.00 85.31 87 ASP A N 1
ATOM 685 C CA . ASP A 1 87 ? -6.818 1.560 -6.169 1.00 85.31 87 ASP A CA 1
ATOM 686 C C . ASP A 1 87 ? -5.910 2.769 -6.021 1.00 85.31 87 ASP A C 1
ATOM 688 O O . ASP A 1 87 ? -6.132 3.637 -5.169 1.00 85.31 87 ASP A O 1
ATOM 692 N N . LEU A 1 88 ? -4.856 2.810 -6.829 1.00 79.56 88 LEU A N 1
ATOM 693 C CA . LEU A 1 88 ? -3.943 3.941 -6.843 1.00 79.56 88 LEU A CA 1
ATOM 694 C C . LEU A 1 88 ? -3.980 4.592 -8.214 1.00 79.56 88 LEU A C 1
ATOM 696 O O . LEU A 1 88 ? -3.805 3.947 -9.248 1.00 79.56 88 LEU A O 1
ATOM 700 N N . SER A 1 89 ? -4.202 5.901 -8.193 1.00 74.69 89 SER A N 1
ATOM 701 C CA . SER A 1 89 ? -4.062 6.764 -9.357 1.00 74.69 89 SER A CA 1
ATOM 702 C C . SER A 1 89 ? -2.785 7.569 -9.197 1.00 74.69 89 SER A C 1
ATOM 704 O O . SER A 1 89 ? -2.571 8.210 -8.170 1.00 74.69 89 SER A O 1
ATOM 706 N N . LYS A 1 90 ? -1.922 7.538 -10.210 1.00 70.00 90 LYS A N 1
ATOM 707 C CA . LYS A 1 90 ? -0.656 8.270 -10.179 1.00 70.00 90 LYS A CA 1
ATOM 708 C C . LYS A 1 90 ? -0.902 9.771 -9.985 1.00 70.00 90 LYS A C 1
ATOM 710 O O . LYS A 1 90 ? -1.682 10.362 -10.731 1.00 70.00 90 LYS A O 1
ATOM 715 N N . GLY A 1 91 ? -0.194 10.384 -9.037 1.00 71.12 91 GLY A N 1
ATOM 716 C CA . GLY A 1 91 ? -0.359 11.800 -8.693 1.00 71.12 91 GLY A CA 1
ATOM 717 C C . GLY A 1 91 ? -1.549 12.104 -7.776 1.00 71.12 91 GLY A C 1
ATOM 718 O O . GLY A 1 91 ? -1.836 13.277 -7.550 1.00 71.12 91 GLY A O 1
ATOM 719 N N . SER A 1 92 ? -2.227 11.078 -7.252 1.00 72.38 92 SER A N 1
ATOM 720 C CA . SER A 1 92 ? -3.212 11.204 -6.177 1.00 72.38 92 SER A CA 1
ATOM 721 C C . SER A 1 92 ? -2.585 10.793 -4.847 1.00 72.38 92 SER A C 1
ATOM 723 O O . SER A 1 92 ? -2.010 9.712 -4.740 1.00 72.38 92 SER A O 1
ATOM 725 N N . GLU A 1 93 ? -2.735 11.632 -3.823 1.00 72.56 93 GLU A N 1
ATOM 726 C CA . GLU A 1 93 ? -2.439 11.265 -2.428 1.00 72.56 93 GLU A CA 1
ATOM 727 C C . GLU A 1 93 ? -3.670 10.695 -1.705 1.00 72.56 93 GLU A C 1
ATOM 729 O O . GLU A 1 93 ? -3.597 10.327 -0.535 1.00 72.56 93 GLU A O 1
ATOM 734 N N . GLU A 1 94 ? -4.809 10.609 -2.392 1.00 78.69 94 GLU A N 1
ATOM 735 C CA . GLU A 1 94 ? -6.024 10.006 -1.859 1.00 78.69 94 GLU A CA 1
ATOM 736 C C . GLU A 1 94 ? -6.115 8.535 -2.262 1.00 78.69 94 GLU A C 1
ATOM 738 O O . GLU A 1 94 ? -5.896 8.171 -3.423 1.00 78.69 94 GLU A O 1
ATOM 743 N N . LEU A 1 95 ? -6.468 7.698 -1.284 1.00 81.19 95 LEU A N 1
ATOM 744 C CA . LEU A 1 95 ? -6.834 6.309 -1.518 1.00 81.19 95 LEU A CA 1
ATOM 745 C C . LEU A 1 95 ? -8.223 6.261 -2.155 1.00 81.19 95 LEU A C 1
ATOM 747 O O . LEU A 1 95 ? -9.166 6.860 -1.636 1.00 81.19 95 LEU A O 1
ATOM 751 N N . SER A 1 96 ? -8.354 5.493 -3.231 1.00 80.62 96 SER A N 1
ATOM 752 C CA . SER A 1 96 ? -9.650 5.065 -3.754 1.00 80.62 96 SER A CA 1
ATOM 753 C C . SER A 1 96 ? -9.782 3.572 -3.512 1.00 80.62 96 SER A C 1
ATOM 755 O O . SER A 1 96 ? -8.784 2.857 -3.583 1.00 80.62 96 SER A O 1
ATOM 757 N N . TYR A 1 97 ? -10.995 3.109 -3.215 1.00 83.69 97 TYR A N 1
ATOM 758 C CA . TYR A 1 97 ? -11.308 1.698 -3.025 1.00 83.69 97 TYR A CA 1
ATOM 759 C C . TYR A 1 97 ? -10.237 0.942 -2.217 1.00 83.69 97 TYR A C 1
ATOM 761 O O . TYR A 1 97 ? -9.479 0.128 -2.741 1.00 83.69 97 TYR A O 1
ATOM 769 N N . ALA A 1 98 ? -10.120 1.252 -0.927 1.00 88.75 98 ALA A N 1
ATOM 770 C CA . ALA A 1 98 ? -9.040 0.735 -0.101 1.00 88.75 98 ALA A CA 1
ATOM 771 C C . ALA A 1 98 ? -9.555 -0.134 1.053 1.00 88.75 98 ALA A C 1
ATOM 773 O O . ALA A 1 98 ? -10.455 0.250 1.801 1.00 88.75 98 ALA A O 1
ATOM 774 N N . ILE A 1 99 ? -8.962 -1.317 1.208 1.00 90.88 99 ILE A N 1
ATOM 775 C CA . ILE A 1 99 ? -9.259 -2.289 2.264 1.00 90.88 99 ILE A CA 1
ATOM 776 C C . ILE A 1 99 ? -7.953 -2.657 2.957 1.00 90.88 99 ILE A C 1
ATOM 778 O O . ILE A 1 99 ? -6.962 -2.989 2.308 1.00 90.88 99 ILE A O 1
ATOM 782 N N . LEU A 1 100 ? -7.970 -2.636 4.283 1.00 91.88 100 LEU A N 1
ATOM 783 C CA . LEU A 1 100 ? -6.908 -3.129 5.141 1.00 91.88 100 LEU A CA 1
ATOM 784 C C . LEU A 1 100 ? -7.253 -4.533 5.632 1.00 91.88 100 LEU A C 1
ATOM 786 O O . LEU A 1 100 ? -8.292 -4.734 6.247 1.00 91.88 100 LEU A O 1
ATOM 790 N N . CYS A 1 101 ? -6.362 -5.485 5.414 1.00 90.88 101 CYS A N 1
ATOM 791 C CA . CYS A 1 101 ? -6.492 -6.859 5.874 1.00 90.88 101 CYS A CA 1
ATOM 792 C C . CYS A 1 101 ? -5.480 -7.106 6.993 1.00 90.88 101 CYS A C 1
ATOM 794 O O . CYS A 1 101 ? -4.262 -7.169 6.769 1.00 90.88 101 CYS A O 1
ATOM 796 N N . LEU A 1 102 ? -5.992 -7.209 8.216 1.00 89.19 102 LEU A N 1
ATOM 797 C CA . LEU A 1 102 ? -5.189 -7.474 9.400 1.00 89.19 102 LEU A CA 1
ATOM 798 C C . LEU A 1 102 ? -4.757 -8.942 9.448 1.00 89.19 102 LEU A C 1
ATOM 800 O O . LEU A 1 102 ? -5.408 -9.836 8.912 1.00 89.19 102 LEU A O 1
ATOM 804 N N . SER A 1 103 ? -3.672 -9.216 10.169 1.00 83.69 103 SER A N 1
ATOM 805 C CA . SER A 1 103 ? -3.213 -10.589 10.420 1.00 83.69 103 SER A CA 1
ATOM 806 C C . SER A 1 103 ? -4.201 -11.430 11.237 1.00 83.69 103 SER A C 1
ATOM 808 O O . SER A 1 103 ? -4.100 -12.654 11.226 1.00 83.69 103 SER A O 1
ATOM 810 N N . SER A 1 104 ? -5.156 -10.792 11.923 1.00 82.88 104 SER A N 1
ATOM 811 C CA . SER A 1 104 ? -6.274 -11.447 12.612 1.00 82.88 104 SER A CA 1
ATOM 812 C C . SER A 1 104 ? -7.304 -12.062 11.656 1.00 82.88 104 SER A C 1
ATOM 814 O O . SER A 1 104 ? -8.174 -12.794 12.118 1.00 82.88 104 SER A O 1
ATOM 816 N N . GLY A 1 105 ? -7.220 -11.775 10.351 1.00 80.69 105 GLY A N 1
ATOM 817 C CA . GLY A 1 105 ? -8.225 -12.155 9.353 1.00 80.69 105 GLY A CA 1
ATOM 818 C C . GLY A 1 105 ? -9.370 -11.147 9.217 1.00 80.69 105 GLY A C 1
ATOM 819 O O . GLY A 1 105 ? -10.265 -11.347 8.403 1.00 80.69 105 GLY A O 1
ATOM 820 N N . GLU A 1 106 ? -9.347 -10.061 9.991 1.00 86.50 106 GLU A N 1
ATOM 821 C CA . GLU A 1 106 ? -10.316 -8.973 9.882 1.00 86.50 106 GLU A CA 1
ATOM 822 C C . GLU A 1 106 ? -9.985 -8.065 8.691 1.00 86.50 106 GLU A C 1
ATOM 824 O O . GLU A 1 106 ? -8.847 -7.607 8.536 1.00 86.50 106 GLU A O 1
ATOM 829 N N . ASN A 1 107 ? -11.003 -7.774 7.880 1.00 88.75 107 ASN A N 1
ATOM 830 C CA . ASN A 1 107 ? -10.929 -6.811 6.789 1.00 88.75 107 ASN A CA 1
ATOM 831 C C . ASN A 1 107 ? -11.606 -5.510 7.222 1.00 88.75 107 ASN A C 1
ATOM 833 O O . ASN A 1 107 ? -12.734 -5.524 7.707 1.00 88.75 107 ASN A O 1
ATOM 837 N N . ILE A 1 108 ? -10.930 -4.386 7.018 1.00 89.75 108 ILE A N 1
ATOM 838 C CA . ILE A 1 108 ? -11.375 -3.056 7.424 1.00 89.75 108 ILE A CA 1
ATOM 839 C C . ILE A 1 108 ? 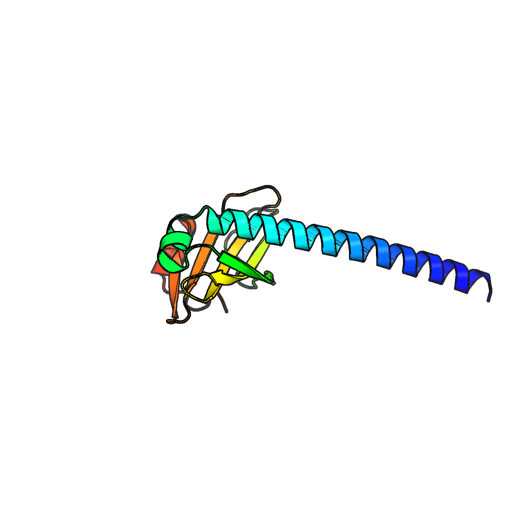-11.424 -2.175 6.184 1.00 89.75 108 ILE A C 1
ATOM 841 O O . ILE A 1 108 ? -10.449 -2.076 5.440 1.00 89.75 108 ILE A O 1
ATOM 845 N N . ALA A 1 109 ? -12.553 -1.513 5.959 1.00 90.94 109 ALA A N 1
ATOM 846 C CA . ALA A 1 109 ? -12.666 -0.536 4.887 1.00 90.94 109 ALA A CA 1
ATOM 847 C C . ALA A 1 109 ? -11.898 0.736 5.271 1.00 90.94 109 ALA A C 1
ATOM 849 O O . ALA A 1 109 ? -12.120 1.309 6.336 1.00 90.94 109 ALA A O 1
ATOM 850 N N . LEU A 1 110 ? -10.988 1.172 4.403 1.00 90.00 110 LEU A N 1
ATOM 851 C CA . LEU A 1 110 ? -10.254 2.431 4.553 1.00 90.00 110 LEU A CA 1
ATOM 852 C C . LEU A 1 110 ? -10.975 3.593 3.860 1.00 90.00 110 LEU A C 1
ATOM 854 O O . LEU A 1 110 ? -10.703 4.756 4.160 1.00 90.00 110 LEU A O 1
ATOM 858 N N . THR A 1 111 ? -11.880 3.282 2.934 1.00 88.19 111 THR A N 1
ATOM 859 C CA . THR A 1 111 ? -12.670 4.237 2.154 1.00 88.19 111 THR A CA 1
ATOM 860 C C . THR A 1 111 ? -14.137 3.799 2.107 1.00 88.19 111 THR A C 1
ATOM 862 O O . THR A 1 111 ? -14.458 2.619 2.255 1.00 88.19 111 THR A O 1
ATOM 865 N N . LYS A 1 112 ? -15.055 4.752 1.903 1.00 85.44 112 LYS A N 1
ATOM 866 C CA . LYS A 1 112 ? -16.511 4.499 1.961 1.00 85.44 112 LYS A CA 1
ATOM 867 C C . LYS A 1 112 ? -17.010 3.527 0.892 1.00 85.44 112 LYS A C 1
ATOM 869 O O . LYS A 1 112 ? -17.908 2.731 1.130 1.00 85.44 112 LYS A O 1
ATOM 874 N N . ASP A 1 113 ? -16.430 3.591 -0.295 1.00 83.12 113 ASP A N 1
ATOM 875 C CA . ASP A 1 113 ? -16.709 2.690 -1.415 1.00 83.12 113 ASP A CA 1
ATOM 876 C C . ASP A 1 113 ? -16.302 1.233 -1.129 1.00 83.12 113 ASP A C 1
ATOM 878 O O . ASP A 1 113 ? -16.907 0.307 -1.671 1.00 83.12 113 ASP A O 1
ATOM 882 N N . ALA A 1 114 ? -15.344 1.013 -0.225 1.00 83.75 114 ALA A N 1
ATOM 883 C CA . ALA A 1 114 ? -14.910 -0.316 0.190 1.00 83.75 114 ALA A CA 1
ATOM 884 C C . ALA A 1 114 ? -15.783 -0.942 1.302 1.00 83.75 114 ALA A C 1
ATOM 886 O O . ALA A 1 114 ? -15.759 -2.164 1.481 1.00 83.75 114 ALA A O 1
ATOM 887 N N . GLU A 1 115 ? -16.594 -0.149 2.018 1.00 85.50 115 GLU A N 1
ATOM 888 C CA . GLU A 1 115 ? -17.448 -0.622 3.125 1.00 85.50 115 GLU A CA 1
ATOM 889 C C . GLU A 1 115 ? -18.406 -1.734 2.684 1.00 85.50 115 GLU A C 1
ATOM 891 O O . GLU A 1 115 ? -18.553 -2.744 3.371 1.00 85.50 115 GLU A O 1
ATOM 896 N N . LEU A 1 116 ? -19.006 -1.597 1.497 1.00 79.25 116 LEU A N 1
ATOM 897 C CA . LEU A 1 116 ? -19.941 -2.583 0.950 1.00 79.25 116 LEU A CA 1
ATOM 898 C C . LEU A 1 116 ? -19.279 -3.939 0.679 1.00 79.25 116 LEU A C 1
ATOM 900 O O . LEU A 1 116 ? -19.937 -4.974 0.752 1.00 79.25 116 LEU A O 1
ATOM 904 N N . ILE A 1 117 ? -17.989 -3.963 0.350 1.00 76.00 117 ILE A N 1
ATOM 905 C CA . ILE A 1 117 ? -17.275 -5.209 0.040 1.00 76.00 117 ILE A CA 1
ATOM 906 C C . ILE A 1 117 ? -16.874 -5.916 1.328 1.00 76.00 117 ILE A C 1
ATOM 908 O O . ILE A 1 117 ? -17.046 -7.132 1.437 1.00 76.00 117 ILE A O 1
ATOM 912 N N . VAL A 1 118 ? -16.402 -5.145 2.309 1.00 81.56 118 VAL A N 1
ATOM 913 C CA . VAL A 1 118 ? -16.083 -5.644 3.649 1.00 81.56 118 VAL A CA 1
ATOM 914 C C . VAL A 1 118 ? -17.337 -6.196 4.329 1.00 81.56 118 VAL A C 1
ATOM 916 O O . VAL A 1 118 ? -17.313 -7.319 4.826 1.00 81.56 118 VAL A O 1
ATOM 919 N N . ALA A 1 119 ? -18.462 -5.477 4.261 1.00 79.19 119 ALA A N 1
ATOM 920 C CA . ALA A 1 119 ? -19.736 -5.911 4.837 1.00 79.19 119 ALA A CA 1
ATOM 921 C C . ALA A 1 119 ? -20.284 -7.203 4.206 1.00 79.19 119 ALA A C 1
ATOM 923 O O . ALA A 1 119 ? -20.951 -7.986 4.878 1.00 79.19 119 ALA A O 1
ATOM 924 N N . ASN A 1 120 ? -19.981 -7.451 2.928 1.00 71.94 120 ASN A N 1
ATOM 925 C CA . ASN A 1 120 ? -20.375 -8.675 2.228 1.00 71.94 120 ASN A CA 1
ATOM 926 C C . ASN A 1 120 ? -19.432 -9.866 2.487 1.00 71.94 120 ASN A C 1
ATOM 928 O O . ASN A 1 120 ? -19.623 -10.922 1.885 1.00 71.94 120 ASN A O 1
ATOM 932 N N . GLY A 1 121 ? -18.414 -9.718 3.343 1.00 63.88 121 GLY A N 1
ATOM 933 C CA . GLY A 1 121 ? -17.561 -10.830 3.762 1.00 63.88 121 GLY A CA 1
ATOM 934 C C . GLY A 1 121 ? -16.755 -11.456 2.624 1.00 63.88 121 GLY A C 1
ATOM 935 O O . GLY A 1 121 ? -16.499 -12.657 2.640 1.00 63.88 121 GLY A O 1
ATOM 936 N N . ARG A 1 122 ? -16.351 -10.678 1.607 1.00 61.91 122 ARG A N 1
ATOM 937 C CA . ARG A 1 122 ? -15.393 -11.164 0.599 1.00 61.91 122 ARG A CA 1
ATOM 938 C C . ARG A 1 122 ? -14.011 -11.305 1.246 1.00 61.91 122 ARG A C 1
ATOM 940 O O . ARG A 1 122 ? -13.177 -10.410 1.161 1.00 61.91 122 ARG A O 1
ATOM 947 N N . GLU A 1 123 ? -13.789 -12.445 1.898 1.00 55.16 123 GLU A N 1
ATOM 948 C CA . GLU A 1 123 ? -12.562 -12.797 2.631 1.00 55.16 123 GLU A CA 1
ATOM 949 C C . GLU A 1 123 ? -11.294 -12.773 1.755 1.00 55.16 123 GLU A C 1
ATOM 951 O O . GLU A 1 123 ? -10.188 -12.636 2.270 1.00 55.16 123 GLU A O 1
ATOM 956 N N . SER A 1 124 ? -11.431 -12.836 0.426 1.00 60.81 124 SER A N 1
ATOM 957 C CA . SER A 1 124 ? -10.311 -12.918 -0.519 1.00 60.81 124 SER A CA 1
ATOM 958 C C . SER A 1 124 ? -9.814 -11.571 -1.061 1.00 60.81 124 SER A C 1
ATOM 960 O O . SER A 1 124 ? -9.068 -11.564 -2.034 1.00 60.81 124 SER A O 1
ATOM 962 N N . ALA A 1 125 ? -10.230 -10.427 -0.504 1.00 67.19 125 ALA A N 1
ATOM 963 C CA . ALA A 1 125 ? -9.853 -9.119 -1.057 1.00 67.19 125 ALA A CA 1
ATOM 964 C C . ALA A 1 125 ? -8.327 -8.894 -1.087 1.00 67.19 125 ALA A C 1
ATOM 966 O O . ALA A 1 125 ? -7.839 -8.257 -2.012 1.00 67.19 125 ALA A O 1
ATOM 967 N N . CYS A 1 126 ? -7.586 -9.452 -0.121 1.00 72.75 126 CYS A N 1
ATOM 968 C CA . CYS A 1 126 ? -6.121 -9.371 -0.035 1.00 72.75 126 CYS A CA 1
ATOM 969 C C . CYS A 1 126 ? -5.387 -10.693 -0.343 1.00 72.75 126 CYS A C 1
ATOM 971 O O . CYS A 1 126 ? -4.232 -10.841 0.072 1.00 72.75 126 CYS A O 1
ATOM 973 N N . GLN A 1 127 ? -6.049 -11.656 -1.001 1.00 64.88 127 GLN A N 1
ATOM 974 C CA . GLN A 1 127 ? -5.457 -12.941 -1.409 1.00 64.88 127 GLN A CA 1
ATOM 975 C C . GLN A 1 127 ? -4.870 -12.895 -2.821 1.00 64.88 127 GLN A C 1
ATOM 977 O O . GLN A 1 127 ? -5.497 -12.278 -3.711 1.00 64.88 127 GLN A O 1
#

Secondary structure (DSSP, 8-state):
-HHHHHHHHHHHHHHHHHHHHHHHHHHHHHHHHHHHHHH-HHHHHHHSSEEEEEEEE-S------TT-EEEEEEEEESS-EEEEEEEE-TT--S-EEEEEEETTS-EEESSHHHHHHHHTT-TTTT-

Foldseek 3Di:
DVVVVVVVVVVVVVVVVVVVVVVVQVVQQQVLQLLLLQPQVVSCVQFNRKHWPDKDFDPDDDPDDPQWTWIWTWIHGPNGIWIKIFTDHPPDSHTDQIWIQDPVLQIDTSDPVVPVVSVVVPSVNND

pLDDT: mean 83.14, std 11.03, range [55.16, 94.94]

Organism: NCBI:txid2738837

Sequence (127 aa):
MKGFLRILRYLVLVIAVVAIFFTWQWYSLKKEAEAAFNHNPVIEQYLGKVSVEKMGLSVFAAQCPSGCEHYLMKLRGEKGNAMAVSDLSKGSEELSYAILCLSSGENIALTKDAELIVANGRESACQ

Radius of gyration: 18.35 Å; chains: 1; bounding box: 52×25×53 Å